Protein AF-I2CQJ2-F1 (afdb_monomer_lite)

Structure (mmCIF, N/CA/C/O backbone):
data_AF-I2CQJ2-F1
#
_entry.id   AF-I2CQJ2-F1
#
loop_
_atom_site.group_PDB
_atom_site.id
_atom_site.type_symbol
_atom_site.label_atom_id
_atom_site.label_alt_id
_atom_site.label_comp_id
_atom_site.label_asym_id
_atom_site.label_entity_id
_atom_site.label_seq_id
_atom_site.pdbx_PDB_ins_code
_atom_site.Cartn_x
_atom_site.Cartn_y
_atom_site.Cartn_z
_atom_site.occupancy
_atom_site.B_iso_or_equiv
_atom_site.auth_seq_id
_atom_site.auth_comp_id
_atom_site.auth_asym_id
_atom_site.auth_atom_id
_atom_site.pdbx_PDB_model_num
ATOM 1 N N . VAL A 1 1 ? 11.037 0.161 0.667 1.00 94.69 1 VAL A N 1
ATOM 2 C CA . VAL A 1 1 ? 11.150 1.641 0.815 1.00 94.69 1 VAL A CA 1
ATOM 3 C C . VAL A 1 1 ? 9.781 2.277 0.627 1.00 94.69 1 VAL A C 1
ATOM 5 O O . VAL A 1 1 ? 8.938 1.631 0.022 1.00 94.69 1 VAL A O 1
ATOM 8 N N . ARG A 1 2 ? 9.556 3.506 1.107 1.00 94.94 2 ARG A N 1
ATOM 9 C CA . ARG A 1 2 ? 8.305 4.249 0.839 1.00 94.94 2 ARG A CA 1
ATOM 10 C C . ARG A 1 2 ? 8.404 5.195 -0.353 1.00 94.94 2 ARG A C 1
ATOM 12 O O . ARG A 1 2 ? 7.467 5.337 -1.122 1.00 94.94 2 ARG A O 1
ATOM 19 N N . SER A 1 3 ? 9.547 5.859 -0.493 1.00 95.75 3 SER A N 1
ATOM 20 C CA . SER A 1 3 ? 9.800 6.823 -1.557 1.00 95.75 3 SER A CA 1
ATOM 21 C C . SER A 1 3 ? 10.333 6.139 -2.811 1.00 95.75 3 SER A C 1
ATOM 23 O O . SER A 1 3 ? 11.051 5.143 -2.735 1.00 95.75 3 SER A O 1
ATOM 25 N N . GLY A 1 4 ? 10.021 6.711 -3.969 1.00 95.00 4 GLY A N 1
ATOM 26 C CA . GLY A 1 4 ? 10.500 6.226 -5.255 1.00 95.00 4 GLY A CA 1
ATOM 27 C C . GLY A 1 4 ? 10.331 7.271 -6.352 1.00 95.00 4 GLY A C 1
ATOM 28 O O . GLY A 1 4 ? 9.610 8.255 -6.187 1.00 95.00 4 GLY A O 1
ATOM 29 N N . TYR A 1 5 ? 11.022 7.055 -7.466 1.00 95.75 5 TYR A N 1
ATOM 30 C CA . TYR A 1 5 ? 10.910 7.841 -8.694 1.00 95.75 5 TYR A CA 1
ATOM 31 C C . TYR A 1 5 ? 11.162 6.930 -9.909 1.00 95.75 5 TYR A C 1
ATOM 33 O O . TYR A 1 5 ? 11.348 5.719 -9.769 1.00 95.75 5 TYR A O 1
ATOM 41 N N . THR A 1 6 ? 11.165 7.489 -11.119 1.00 96.88 6 THR A N 1
ATOM 42 C CA . THR A 1 6 ? 11.515 6.774 -12.351 1.00 96.88 6 THR A CA 1
ATOM 43 C C . THR A 1 6 ? 12.831 6.008 -12.192 1.00 96.88 6 THR A C 1
ATOM 45 O O . THR A 1 6 ? 13.865 6.597 -11.877 1.00 96.88 6 THR A O 1
ATOM 48 N N . GLY A 1 7 ? 12.793 4.694 -12.424 1.00 95.94 7 GLY A N 1
ATOM 49 C CA . GLY A 1 7 ? 13.943 3.797 -12.299 1.00 95.94 7 GLY A CA 1
ATOM 50 C C . GLY A 1 7 ? 14.012 3.040 -10.971 1.00 95.94 7 GLY A C 1
ATOM 51 O O . GLY A 1 7 ? 14.767 2.071 -10.878 1.00 95.94 7 GLY A O 1
ATOM 52 N N . SER A 1 8 ? 13.207 3.402 -9.962 1.00 96.06 8 SER A N 1
ATOM 53 C CA . SER A 1 8 ? 13.153 2.680 -8.680 1.00 96.06 8 SER A CA 1
ATOM 54 C C . SER A 1 8 ? 12.818 1.194 -8.841 1.00 96.06 8 SER A C 1
ATOM 56 O O . SER A 1 8 ? 13.283 0.393 -8.030 1.00 96.06 8 SER A O 1
ATOM 58 N N . GLN A 1 9 ? 12.093 0.818 -9.902 1.00 94.81 9 GLN A N 1
ATOM 59 C CA . GLN A 1 9 ? 11.730 -0.565 -10.235 1.00 94.81 9 GLN A CA 1
ATOM 60 C C . GLN A 1 9 ? 12.950 -1.495 -10.350 1.00 94.81 9 GLN A C 1
ATOM 62 O O . GLN A 1 9 ? 12.856 -2.669 -10.013 1.00 94.81 9 GLN A O 1
ATOM 67 N N . ALA A 1 10 ? 14.094 -0.981 -10.817 1.00 95.56 10 ALA A N 1
ATOM 68 C CA . ALA A 1 10 ? 15.296 -1.784 -11.058 1.00 95.56 10 ALA A CA 1
ATOM 69 C C . ALA A 1 10 ? 16.168 -1.986 -9.807 1.00 95.56 10 ALA A C 1
ATOM 71 O O . ALA A 1 10 ? 16.996 -2.892 -9.775 1.00 95.56 10 ALA A O 1
ATOM 72 N N . TRP A 1 11 ? 16.003 -1.136 -8.790 1.00 94.62 11 TRP A N 1
ATOM 73 C CA . TRP A 1 11 ? 16.919 -1.060 -7.643 1.00 94.62 11 TRP A CA 1
ATOM 74 C C . TRP A 1 11 ? 16.254 -1.367 -6.308 1.00 94.62 11 TRP A C 1
ATOM 76 O O . TRP A 1 11 ? 16.930 -1.659 -5.324 1.00 94.62 11 TRP A O 1
ATOM 86 N N . THR A 1 12 ? 14.929 -1.282 -6.257 1.00 93.75 12 THR A N 1
ATOM 87 C CA . THR A 1 12 ? 14.172 -1.475 -5.029 1.00 93.75 12 THR A CA 1
ATOM 88 C C . THR A 1 12 ? 13.476 -2.820 -5.054 1.00 93.75 12 THR A C 1
ATOM 90 O O . THR A 1 12 ? 12.617 -3.066 -5.893 1.00 93.75 12 THR A O 1
ATOM 93 N N . TRP A 1 13 ? 13.801 -3.658 -4.075 1.00 90.88 13 TRP A N 1
ATOM 94 C CA . TRP A 1 13 ? 13.222 -4.991 -3.943 1.00 90.88 13 TRP A CA 1
ATOM 95 C C . TRP A 1 13 ? 11.720 -4.974 -3.615 1.00 90.88 13 TRP A C 1
ATOM 97 O O . TRP A 1 13 ? 10.963 -5.732 -4.210 1.00 90.88 13 TRP A O 1
ATOM 107 N N . ALA A 1 14 ? 11.285 -4.100 -2.701 1.00 94.19 14 ALA A N 1
ATOM 108 C CA . ALA A 1 14 ? 9.891 -3.971 -2.292 1.00 94.19 14 ALA A CA 1
ATOM 109 C C . ALA A 1 14 ? 9.548 -2.538 -1.863 1.00 94.19 14 ALA A C 1
ATOM 111 O O . ALA A 1 14 ? 10.371 -1.822 -1.266 1.00 94.19 14 ALA A O 1
ATOM 112 N N . HIS A 1 15 ? 8.310 -2.133 -2.140 1.00 96.69 15 HIS A N 1
ATOM 113 C CA . HIS A 1 15 ? 7.748 -0.874 -1.662 1.00 96.69 15 HIS A CA 1
ATOM 114 C C . HIS A 1 15 ? 6.779 -1.099 -0.504 1.00 96.69 15 HIS A C 1
ATOM 116 O O . HIS A 1 15 ? 5.992 -2.037 -0.494 1.00 96.69 15 HIS A O 1
ATOM 122 N N . TRP A 1 16 ? 6.825 -0.209 0.472 1.00 95.12 16 TRP A N 1
ATOM 123 C CA . TRP A 1 16 ? 5.771 -0.078 1.463 1.00 95.12 16 TRP A CA 1
ATOM 124 C C . TRP A 1 16 ? 5.018 1.219 1.192 1.00 95.12 16 TRP A C 1
ATOM 126 O O . TRP A 1 16 ? 5.619 2.189 0.732 1.00 95.12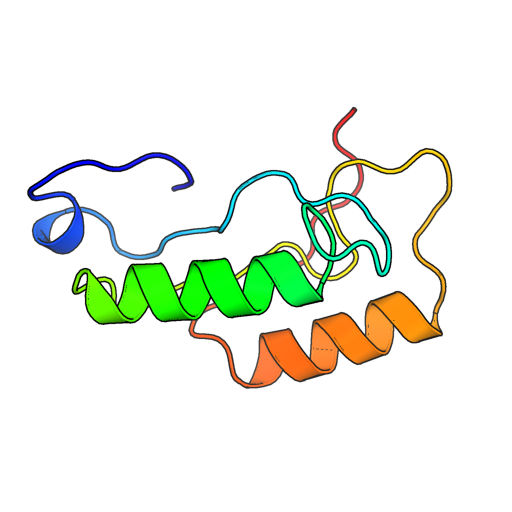 16 TRP A O 1
ATOM 136 N N . THR A 1 17 ? 3.709 1.222 1.408 1.00 95.12 17 THR A N 1
ATOM 137 C CA . THR A 1 17 ? 2.818 2.298 0.955 1.00 95.12 17 THR A CA 1
ATOM 138 C C . THR A 1 17 ? 2.915 3.603 1.751 1.00 95.12 17 THR A C 1
ATOM 140 O O . THR A 1 17 ? 2.271 4.579 1.376 1.00 95.12 17 THR A O 1
ATOM 143 N N . GLY A 1 18 ? 3.764 3.674 2.776 1.00 94.12 18 GLY A N 1
ATOM 144 C CA . GLY A 1 18 ? 3.910 4.860 3.618 1.00 94.12 18 GLY A CA 1
ATOM 145 C C . GLY A 1 18 ? 3.041 4.761 4.860 1.00 94.12 18 GLY A C 1
ATOM 146 O O . GLY A 1 18 ? 2.704 3.659 5.249 1.00 94.12 18 GLY A O 1
ATOM 147 N N . ASP A 1 19 ? 2.691 5.900 5.452 1.00 94.44 19 ASP A N 1
ATOM 148 C CA . ASP A 1 19 ? 2.149 6.014 6.811 1.00 94.44 19 ASP A CA 1
ATOM 149 C C . ASP A 1 19 ? 0.605 6.093 6.802 1.00 94.44 19 ASP A C 1
ATOM 151 O O . ASP A 1 19 ? 0.047 7.192 6.868 1.00 94.44 19 ASP A O 1
ATOM 155 N N . PRO A 1 20 ? -0.133 4.975 6.657 1.00 93.88 20 PRO A N 1
ATOM 156 C CA . PRO A 1 20 ? -1.583 5.010 6.663 1.00 93.88 20 PRO A CA 1
ATOM 157 C C . PRO A 1 20 ? -2.138 5.405 8.025 1.00 93.88 20 PRO A C 1
ATOM 159 O O . PRO A 1 20 ? -1.605 5.018 9.071 1.00 93.88 20 PRO A O 1
ATOM 162 N N . PHE A 1 21 ? -3.289 6.067 8.000 1.00 93.88 21 PHE A N 1
ATOM 163 C CA . PHE A 1 21 ? -4.107 6.215 9.192 1.00 93.88 21 PHE A CA 1
ATOM 164 C C . PHE A 1 21 ? -4.730 4.864 9.566 1.00 93.88 21 PHE A C 1
ATOM 166 O O . PHE A 1 21 ? -5.218 4.132 8.698 1.00 93.88 21 PHE A O 1
ATOM 173 N N . SER A 1 22 ? -4.736 4.525 10.854 1.00 93.25 22 SER A N 1
ATOM 174 C CA . SER A 1 22 ? -5.435 3.342 11.361 1.00 93.25 22 SER A CA 1
ATOM 175 C C . SER A 1 22 ? -6.942 3.578 11.359 1.00 93.25 22 SER A C 1
ATOM 177 O O . SER A 1 22 ? -7.561 3.964 12.350 1.00 93.25 22 SER A O 1
ATOM 179 N N . GLY A 1 23 ? -7.551 3.370 10.200 1.00 93.56 23 GLY A N 1
ATOM 180 C CA . GLY A 1 23 ? -8.980 3.541 10.053 1.00 93.56 23 GLY A CA 1
ATOM 181 C C . GLY A 1 23 ? -9.506 3.107 8.699 1.00 93.56 23 GLY A C 1
ATOM 182 O O . GLY A 1 23 ? -8.812 2.531 7.855 1.00 93.56 23 GLY A O 1
ATOM 183 N N . TRP A 1 24 ? -10.780 3.419 8.514 1.00 94.94 24 TRP A N 1
ATOM 184 C CA . TRP A 1 24 ? -11.561 3.096 7.322 1.00 94.94 24 TRP A CA 1
ATOM 185 C C . TRP A 1 24 ? -11.646 4.248 6.324 1.00 94.94 24 TRP A C 1
ATOM 187 O O . TRP A 1 24 ? -12.325 4.123 5.311 1.00 94.94 24 TRP A O 1
ATOM 197 N N . ASP A 1 25 ? -10.974 5.357 6.624 1.00 91.75 25 ASP A N 1
ATOM 198 C CA . ASP A 1 25 ? -10.935 6.539 5.777 1.00 91.75 25 ASP A CA 1
ATOM 199 C C . ASP A 1 25 ? -10.435 6.203 4.360 1.00 91.75 25 ASP A C 1
ATOM 201 O O . ASP A 1 25 ? -9.507 5.408 4.172 1.00 91.75 25 ASP A O 1
ATOM 205 N N . GLU A 1 26 ? -11.065 6.795 3.347 1.00 93.31 26 GLU A N 1
ATOM 206 C CA . GLU A 1 26 ? -10.777 6.475 1.947 1.00 93.31 26 GLU A CA 1
ATOM 207 C C . GLU A 1 26 ? -9.494 7.126 1.423 1.00 93.31 26 GLU A C 1
ATOM 209 O O . GLU A 1 26 ? -8.936 6.644 0.424 1.00 93.31 26 GLU A O 1
ATOM 214 N N . ASP A 1 27 ? -9.032 8.192 2.076 1.00 93.75 27 ASP A N 1
ATOM 215 C CA . ASP A 1 27 ? -7.879 8.982 1.651 1.00 93.75 27 ASP A CA 1
ATOM 216 C C . ASP A 1 27 ? -6.573 8.435 2.230 1.00 93.75 27 ASP A C 1
ATOM 218 O O . ASP A 1 27 ? -5.540 8.453 1.557 1.00 93.75 27 ASP A O 1
ATOM 222 N N . SER A 1 28 ? -6.619 7.889 3.448 1.00 93.25 28 SER A N 1
ATOM 223 C CA . SER A 1 28 ? -5.423 7.456 4.185 1.00 93.25 28 SER A CA 1
ATOM 224 C C . SER A 1 28 ? 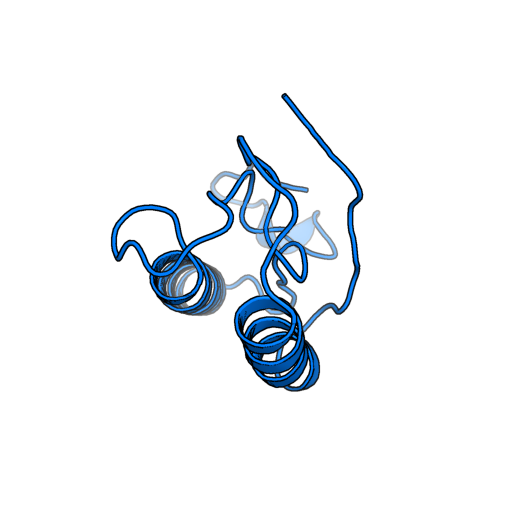-5.511 6.069 4.832 1.00 93.25 28 SER A C 1
ATOM 226 O O . SER A 1 28 ? -4.474 5.500 5.180 1.00 93.25 28 SER A O 1
ATOM 228 N N . GLY A 1 29 ? -6.708 5.491 4.960 1.00 95.12 29 GLY A N 1
ATOM 229 C CA . GLY A 1 29 ? -6.941 4.207 5.624 1.00 95.12 29 GLY A CA 1
ATOM 230 C C . GLY A 1 29 ? -6.705 2.979 4.741 1.00 95.12 29 GLY A C 1
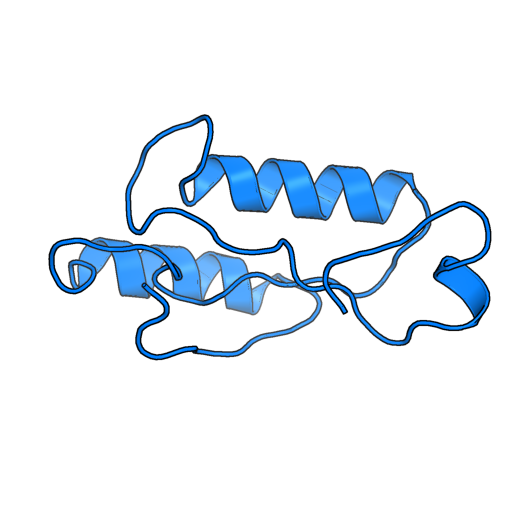ATOM 231 O O . GLY A 1 29 ? -6.014 3.026 3.716 1.00 95.12 29 GLY A O 1
ATOM 232 N N . LEU A 1 30 ? -7.311 1.849 5.123 1.00 96.38 30 LEU A N 1
ATOM 233 C CA . LEU A 1 30 ? -7.139 0.555 4.443 1.00 96.38 30 LEU A CA 1
ATOM 234 C C . LEU A 1 30 ? -7.437 0.621 2.932 1.00 96.38 30 LEU A C 1
ATOM 236 O O . LEU A 1 30 ? -6.686 0.077 2.118 1.00 96.38 30 LEU A O 1
ATOM 240 N N . ALA A 1 31 ? -8.515 1.305 2.539 1.00 97.19 31 ALA A N 1
ATOM 241 C CA . ALA A 1 31 ? -8.906 1.424 1.134 1.00 97.19 31 ALA A CA 1
ATOM 242 C C . ALA A 1 31 ? -7.866 2.201 0.307 1.00 97.19 31 ALA A C 1
ATOM 244 O O . ALA A 1 31 ? -7.565 1.828 -0.833 1.00 97.19 31 ALA A O 1
ATOM 245 N N . ALA A 1 32 ? -7.267 3.243 0.890 1.00 97.44 32 ALA A N 1
ATOM 246 C CA . ALA A 1 32 ? -6.180 3.988 0.265 1.00 97.44 32 ALA A CA 1
ATOM 247 C C . ALA A 1 32 ? -4.959 3.097 0.004 1.00 97.44 32 ALA A C 1
ATOM 249 O O . ALA A 1 32 ? -4.347 3.190 -1.060 1.00 97.44 32 ALA A O 1
ATOM 250 N N . GLN A 1 33 ? -4.662 2.159 0.908 1.00 96.75 33 GLN A N 1
ATOM 251 C CA . GLN A 1 33 ? -3.520 1.258 0.751 1.00 96.75 33 GLN A CA 1
ATOM 252 C C . GLN A 1 33 ? -3.701 0.263 -0.393 1.00 96.75 33 GLN A C 1
ATOM 254 O O . GLN A 1 33 ? -2.747 -0.018 -1.118 1.00 96.75 33 GLN A O 1
ATOM 259 N N . VAL A 1 34 ? -4.922 -0.228 -0.618 1.00 96.94 34 VAL A N 1
ATOM 260 C CA . VAL A 1 34 ? -5.222 -1.068 -1.789 1.00 96.94 34 VAL A CA 1
ATOM 261 C C . VAL A 1 34 ? -5.016 -0.272 -3.082 1.00 96.94 3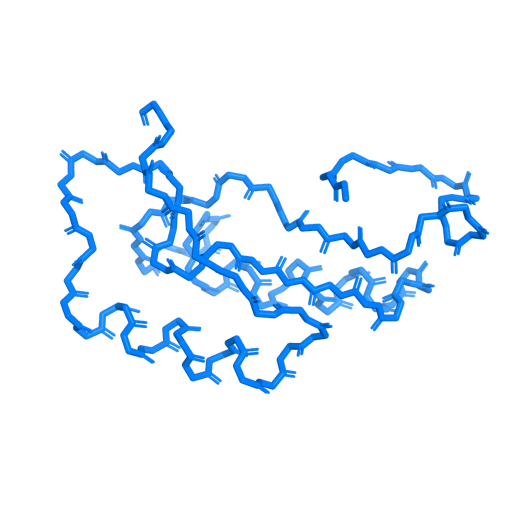4 VAL A C 1
ATOM 263 O O . VAL A 1 34 ? -4.332 -0.743 -3.993 1.00 96.94 34 VAL A O 1
ATOM 266 N N . LYS A 1 35 ? -5.528 0.967 -3.149 1.00 97.56 35 LYS A N 1
ATOM 267 C CA . LYS A 1 35 ? -5.317 1.868 -4.300 1.00 97.56 35 LYS A CA 1
ATOM 268 C C . LYS A 1 35 ? -3.825 2.148 -4.542 1.00 97.56 35 LYS A C 1
ATOM 270 O O . LYS A 1 35 ? -3.373 2.124 -5.691 1.00 97.56 35 LYS A O 1
ATOM 275 N N . ALA A 1 36 ? -3.051 2.371 -3.479 1.00 97.00 36 ALA A N 1
ATOM 276 C CA . ALA A 1 36 ? -1.614 2.626 -3.561 1.00 97.00 36 ALA A CA 1
ATOM 277 C C . ALA A 1 36 ? -0.848 1.418 -4.123 1.00 97.00 36 ALA A C 1
ATOM 279 O O . ALA A 1 36 ? -0.047 1.578 -5.044 1.00 97.00 36 ALA A O 1
ATOM 280 N N . GLN A 1 37 ? -1.141 0.203 -3.647 1.00 97.00 37 GLN A N 1
ATOM 281 C CA . GLN A 1 37 ? -0.504 -1.023 -4.145 1.00 97.00 37 GLN A CA 1
ATOM 282 C C . GLN A 1 37 ? -0.826 -1.293 -5.623 1.00 97.00 37 GLN A C 1
ATOM 284 O O . GLN A 1 37 ? 0.073 -1.621 -6.396 1.00 97.00 37 GLN A O 1
ATOM 289 N N . LEU A 1 38 ? -2.076 -1.088 -6.055 1.00 97.19 38 LEU A N 1
ATOM 290 C CA . LEU A 1 38 ? -2.449 -1.223 -7.470 1.00 97.19 38 LEU A CA 1
ATOM 291 C C . LEU A 1 38 ? -1.707 -0.211 -8.355 1.00 97.19 38 LEU A C 1
ATOM 293 O O . LEU A 1 38 ? -1.202 -0.566 -9.420 1.00 97.19 38 LEU A O 1
ATOM 297 N N . THR A 1 39 ? -1.593 1.038 -7.900 1.00 97.31 39 THR A N 1
ATOM 298 C CA . THR A 1 39 ? -0.875 2.098 -8.626 1.00 97.31 39 THR A CA 1
ATOM 299 C C . THR A 1 39 ? 0.626 1.802 -8.729 1.00 97.31 39 THR A C 1
ATOM 301 O O . THR A 1 39 ? 1.225 2.011 -9.788 1.00 97.31 39 THR A O 1
ATOM 304 N N . LEU A 1 40 ? 1.235 1.256 -7.669 1.00 96.88 40 LEU A N 1
ATOM 305 C CA . LEU A 1 40 ? 2.618 0.767 -7.689 1.00 96.88 40 LEU A CA 1
ATOM 306 C C . LEU A 1 40 ? 2.794 -0.375 -8.703 1.00 96.88 40 LEU A C 1
ATOM 308 O O . LEU A 1 40 ? 3.719 -0.323 -9.517 1.00 96.88 40 LEU A O 1
ATOM 312 N N . GLY A 1 41 ? 1.873 -1.342 -8.725 1.00 95.81 41 GLY A N 1
ATOM 313 C CA . GLY A 1 41 ? 1.856 -2.430 -9.708 1.00 95.81 41 GLY A CA 1
ATOM 314 C C . GLY A 1 41 ? 1.786 -1.930 -11.154 1.00 95.81 41 GLY A C 1
ATOM 315 O O . GLY A 1 41 ? 2.600 -2.330 -11.987 1.00 95.81 41 GLY A O 1
ATOM 316 N N . LEU A 1 42 ? 0.885 -0.983 -11.444 1.00 97.31 42 LEU A N 1
ATOM 317 C CA . LEU A 1 42 ? 0.787 -0.327 -12.759 1.00 97.31 42 LEU A CA 1
ATOM 318 C C . LEU A 1 42 ? 2.057 0.452 -13.133 1.00 97.31 42 LEU A C 1
ATOM 320 O O . LEU A 1 42 ? 2.369 0.600 -14.312 1.00 97.31 42 LEU A O 1
ATOM 324 N N . SER A 1 43 ? 2.811 0.910 -12.134 1.00 96.38 43 SER A N 1
ATOM 325 C CA . SER A 1 43 ? 4.091 1.607 -12.303 1.00 96.38 43 SER A CA 1
ATOM 326 C C . SER A 1 43 ? 5.293 0.654 -12.396 1.00 96.38 43 SER A C 1
ATOM 328 O O . SER A 1 43 ? 6.439 1.106 -12.386 1.00 96.38 43 SER A O 1
ATOM 330 N N . GLY A 1 44 ? 5.062 -0.660 -12.485 1.00 96.00 44 GLY A N 1
ATOM 331 C CA . GLY A 1 44 ? 6.109 -1.670 -12.648 1.00 96.00 44 GLY A CA 1
ATOM 332 C C . GLY A 1 44 ? 6.806 -2.083 -11.351 1.00 96.00 44 GLY A C 1
ATOM 333 O O . GLY A 1 44 ? 7.904 -2.631 -11.413 1.00 96.00 44 GLY A O 1
ATOM 334 N N . ILE A 1 45 ? 6.204 -1.824 -10.186 1.00 96.75 45 ILE A N 1
ATOM 335 C CA . ILE A 1 45 ? 6.677 -2.330 -8.892 1.00 96.75 45 ILE A CA 1
ATOM 336 C C . ILE A 1 45 ? 5.937 -3.635 -8.564 1.00 96.75 45 ILE A C 1
ATOM 338 O O . ILE A 1 45 ? 4.756 -3.585 -8.227 1.00 96.75 45 ILE A O 1
ATOM 342 N N . PRO A 1 46 ? 6.598 -4.806 -8.640 1.00 93.56 46 PRO A N 1
ATOM 343 C CA . PRO A 1 46 ? 5.923 -6.094 -8.475 1.00 93.56 46 PRO A CA 1
ATOM 344 C C . PRO A 1 46 ? 5.657 -6.465 -7.012 1.00 93.56 46 PRO A C 1
ATOM 346 O O . PRO A 1 46 ? 4.724 -7.212 -6.730 1.00 93.56 46 PRO A O 1
ATOM 349 N N . PHE A 1 47 ? 6.469 -5.961 -6.079 1.00 96.19 47 PHE A N 1
ATOM 350 C CA . PHE A 1 47 ? 6.356 -6.279 -4.658 1.00 96.19 47 PHE A CA 1
ATOM 351 C C . PHE A 1 47 ? 6.035 -5.024 -3.859 1.00 96.19 47 PHE A C 1
ATOM 353 O O . PHE A 1 47 ? 6.851 -4.100 -3.756 1.00 96.19 47 PHE A O 1
ATOM 360 N N . SER A 1 48 ? 4.844 -5.013 -3.267 1.00 97.25 48 SER A N 1
ATOM 361 C CA . SER A 1 48 ? 4.427 -3.975 -2.336 1.00 97.25 48 SER A CA 1
ATOM 362 C C . SER A 1 48 ? 3.583 -4.516 -1.187 1.00 97.25 48 SER A C 1
ATOM 364 O O . SER A 1 48 ? 2.948 -5.561 -1.321 1.00 97.25 48 SER A O 1
ATOM 366 N N . GLY A 1 49 ? 3.550 -3.777 -0.081 1.00 97.00 49 GLY A N 1
ATOM 367 C CA . GLY A 1 49 ? 2.676 -4.030 1.063 1.00 97.00 49 GLY A CA 1
ATOM 368 C C . GLY A 1 49 ? 2.430 -2.762 1.880 1.00 97.00 49 GLY A C 1
ATOM 369 O O . GLY A 1 49 ? 3.017 -1.720 1.610 1.00 97.00 49 GLY A O 1
ATOM 370 N N . SER A 1 50 ? 1.574 -2.848 2.887 1.00 96.12 50 SER A N 1
ATOM 371 C CA . SER A 1 50 ? 1.264 -1.758 3.825 1.00 96.12 50 SER A CA 1
ATOM 372 C C . SER A 1 50 ? 1.428 -2.250 5.260 1.00 96.12 50 SER A C 1
ATOM 374 O O . SER A 1 50 ? 1.381 -3.463 5.475 1.00 96.12 50 SER A O 1
ATOM 376 N N . ASP A 1 51 ? 1.533 -1.343 6.228 1.00 95.56 51 ASP A N 1
ATOM 377 C CA . ASP A 1 51 ? 1.505 -1.729 7.643 1.00 95.56 51 ASP A CA 1
ATOM 378 C C . ASP A 1 51 ? 0.155 -2.346 7.996 1.00 95.56 51 ASP A C 1
ATOM 380 O O . ASP A 1 51 ? -0.891 -1.706 7.864 1.00 95.56 51 ASP A O 1
ATOM 384 N N . ILE A 1 52 ? 0.170 -3.603 8.437 1.00 95.88 52 ILE A N 1
ATOM 385 C CA . ILE A 1 52 ? -1.035 -4.256 8.948 1.00 95.88 52 ILE A CA 1
ATOM 386 C C . ILE A 1 52 ? -1.495 -3.504 10.200 1.00 95.88 52 ILE A C 1
ATOM 388 O O . ILE A 1 52 ? -0.752 -3.413 11.173 1.00 95.88 52 ILE A O 1
ATOM 392 N N . GLY A 1 53 ? -2.729 -2.996 10.164 1.00 93.69 53 GLY A N 1
ATOM 393 C CA . GLY A 1 53 ? -3.316 -2.223 11.261 1.00 93.69 53 GLY A CA 1
ATOM 394 C C . GLY A 1 53 ? -3.011 -0.724 11.220 1.00 93.69 53 GLY A C 1
ATOM 395 O O . GLY A 1 53 ? -3.475 -0.005 12.096 1.00 93.69 53 GLY A O 1
ATOM 396 N N . GLY A 1 54 ? -2.293 -0.243 10.207 1.00 93.25 54 GLY A N 1
ATOM 397 C CA . GLY A 1 54 ? -1.979 1.172 10.049 1.00 93.25 54 GLY A CA 1
ATOM 398 C C . GLY A 1 54 ? -0.706 1.621 10.778 1.00 93.25 54 GLY A C 1
ATOM 399 O O . GLY A 1 54 ? -0.070 0.838 11.481 1.00 93.25 54 GLY A O 1
ATOM 400 N N . PHE A 1 55 ? -0.335 2.893 10.607 1.00 92.75 55 PHE A N 1
ATOM 401 C CA . PHE A 1 55 ? 0.869 3.491 11.201 1.00 92.75 55 PHE A CA 1
ATOM 402 C C . PHE A 1 55 ? 0.529 4.647 12.141 1.00 92.75 55 PHE A C 1
ATOM 404 O O . PHE A 1 55 ? 0.907 4.606 13.311 1.00 92.75 55 PHE A O 1
ATOM 411 N N . VAL A 1 56 ? -0.219 5.630 11.624 1.00 91.31 56 VAL A N 1
ATOM 412 C CA . VAL A 1 56 ? -0.669 6.818 12.361 1.00 91.31 56 VAL A CA 1
ATOM 413 C C . VAL A 1 56 ? -1.971 6.479 13.064 1.00 91.31 56 VAL A C 1
ATOM 415 O O . VAL A 1 56 ? -2.956 6.142 12.398 1.00 91.31 56 VAL A O 1
ATOM 418 N N . TRP A 1 57 ? -2.003 6.558 14.392 1.00 83.56 57 TRP A N 1
ATOM 419 C CA . TRP A 1 57 ? -3.226 6.282 15.139 1.00 83.56 57 TRP A CA 1
ATOM 420 C C . TRP A 1 57 ? -3.275 6.946 16.509 1.00 83.56 57 TRP A C 1
ATOM 422 O O . TRP A 1 57 ? -2.321 6.882 17.274 1.00 83.56 57 TRP A O 1
ATOM 432 N N . GLU A 1 58 ? -4.424 7.556 16.819 1.00 79.38 58 GLU A N 1
ATOM 433 C CA . GLU A 1 58 ? -4.714 8.116 18.147 1.00 79.38 58 GLU A CA 1
ATOM 434 C C . GLU A 1 58 ? -4.970 7.005 19.178 1.00 79.38 58 GLU A C 1
ATOM 436 O O . GLU A 1 58 ? -4.569 7.117 20.331 1.00 79.38 58 GLU A O 1
ATOM 441 N N . GLU A 1 59 ? -5.598 5.911 18.738 1.00 83.38 59 GLU A N 1
ATOM 442 C CA . GLU A 1 59 ? -5.930 4.728 19.536 1.00 83.38 59 GLU A CA 1
ATOM 443 C C . GLU A 1 59 ? -5.577 3.450 18.761 1.00 83.38 59 GLU A C 1
ATOM 445 O O . GLU A 1 59 ? -5.597 3.467 17.524 1.00 83.38 59 GLU A O 1
ATOM 450 N N . PRO A 1 60 ? -5.257 2.332 19.441 1.00 84.50 60 PRO A N 1
ATOM 451 C CA . PRO A 1 60 ? -4.885 1.097 18.761 1.00 84.50 60 PRO A CA 1
ATOM 452 C C . PRO A 1 60 ? -5.952 0.650 17.744 1.00 84.50 60 PRO A C 1
ATOM 454 O O . PRO A 1 60 ? -7.149 0.798 18.015 1.00 84.50 60 PRO A O 1
ATOM 457 N N . PRO A 1 61 ? -5.555 0.057 16.598 1.00 90.00 61 PRO A N 1
ATOM 458 C CA . PRO A 1 61 ? -6.504 -0.488 15.630 1.00 90.00 61 PRO A CA 1
ATOM 459 C C . PRO A 1 61 ? -7.485 -1.444 16.306 1.00 90.00 61 PRO A C 1
ATOM 461 O O . PRO A 1 61 ? -7.090 -2.301 17.102 1.00 90.00 61 PRO A O 1
ATOM 464 N N . SER A 1 62 ? -8.764 -1.345 15.940 1.00 94.12 62 SER A N 1
ATOM 465 C CA . SER A 1 62 ? -9.745 -2.340 16.364 1.00 94.12 62 SER A CA 1
ATOM 466 C C . SER A 1 62 ? -9.355 -3.728 15.847 1.00 94.12 62 SER A C 1
ATOM 468 O O . SER A 1 62 ? -8.735 -3.865 14.788 1.00 94.12 62 SER A O 1
ATOM 470 N N 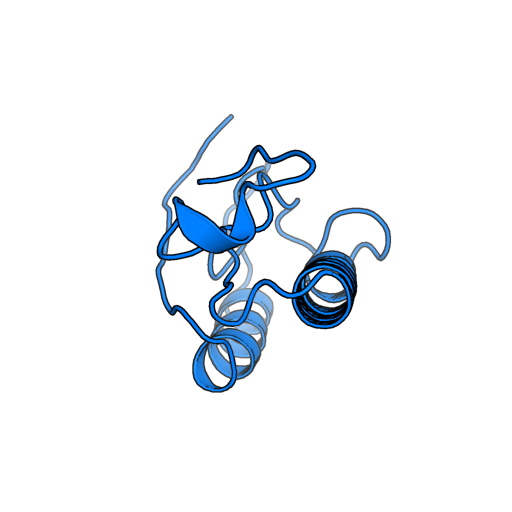. GLU A 1 63 ? -9.752 -4.777 16.569 1.00 96.00 63 GLU A N 1
ATOM 471 C CA . GLU A 1 63 ? -9.500 -6.163 16.153 1.00 96.00 63 GLU A CA 1
ATOM 472 C C . GLU A 1 63 ? -10.030 -6.433 14.735 1.00 96.00 63 GLU A C 1
ATOM 474 O O . GLU A 1 63 ? -9.356 -7.062 13.920 1.00 96.00 63 GLU A O 1
ATOM 479 N N . GLU A 1 64 ? -11.208 -5.892 14.403 1.00 97.62 64 GLU A N 1
ATOM 480 C CA . GLU A 1 64 ? -11.770 -6.010 13.059 1.00 97.62 64 GLU A CA 1
ATOM 481 C C . GLU A 1 64 ? -10.864 -5.367 12.006 1.00 97.62 64 GLU A C 1
ATOM 483 O O . GLU A 1 64 ? -10.560 -6.003 10.994 1.00 97.62 64 GLU A O 1
ATOM 488 N N . LEU A 1 65 ? -10.418 -4.128 12.234 1.00 95.44 65 LEU A N 1
ATOM 489 C CA . LEU A 1 65 ? -9.542 -3.431 11.298 1.00 95.44 65 LEU A CA 1
ATOM 490 C C . LEU A 1 65 ? -8.240 -4.214 11.103 1.00 95.44 65 LEU A C 1
ATOM 492 O O . LEU A 1 65 ? -7.825 -4.430 9.965 1.00 95.44 65 LEU A O 1
ATOM 496 N N . TRP A 1 66 ? -7.647 -4.715 12.188 1.00 95.62 66 TRP A N 1
ATOM 497 C CA . TRP A 1 66 ? -6.434 -5.530 12.142 1.00 95.62 66 TRP A CA 1
ATOM 498 C C . TRP A 1 66 ? -6.609 -6.794 11.293 1.00 95.62 66 TRP A C 1
ATOM 500 O O . TRP A 1 66 ? -5.801 -7.072 10.402 1.00 95.62 66 TRP A O 1
ATOM 510 N N . LEU A 1 67 ? -7.681 -7.558 11.523 1.00 97.75 67 LEU A N 1
ATOM 511 C CA . LEU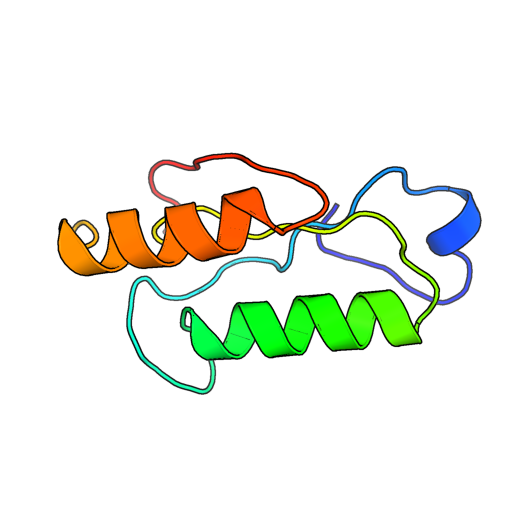 A 1 67 ? -7.968 -8.788 10.778 1.00 97.75 67 LEU A CA 1
ATOM 512 C C . LEU A 1 67 ? -8.242 -8.510 9.297 1.00 97.75 67 LEU A C 1
ATOM 514 O O . LEU A 1 67 ? -7.782 -9.249 8.424 1.00 97.75 67 LEU A O 1
ATOM 518 N N . ARG A 1 68 ? -8.957 -7.425 8.995 1.00 97.88 68 ARG A N 1
ATOM 519 C CA . ARG A 1 68 ? -9.279 -7.017 7.621 1.00 97.88 68 ARG A CA 1
ATOM 520 C C . ARG A 1 68 ? -8.036 -6.563 6.868 1.00 97.88 68 ARG A C 1
ATOM 522 O O . ARG A 1 68 ? -7.837 -6.966 5.723 1.00 97.88 68 ARG A O 1
ATOM 529 N N . TRP A 1 69 ? -7.160 -5.815 7.528 1.00 97.31 69 TRP A N 1
ATOM 530 C CA . TRP A 1 69 ? -5.869 -5.432 6.967 1.00 97.31 69 TRP A CA 1
ATOM 531 C C . TRP A 1 69 ? -4.947 -6.632 6.774 1.00 97.31 69 TRP A C 1
ATOM 533 O O . TRP A 1 69 ? -4.280 -6.738 5.749 1.00 97.31 69 TRP A O 1
ATOM 543 N N . THR A 1 70 ? -4.954 -7.573 7.721 1.00 97.88 70 THR A N 1
ATOM 544 C CA . THR A 1 70 ? -4.207 -8.832 7.607 1.00 97.88 70 THR A CA 1
ATOM 545 C C . THR A 1 70 ? -4.671 -9.624 6.387 1.00 97.88 70 THR A C 1
ATOM 547 O O . THR A 1 70 ? -3.835 -10.102 5.624 1.00 97.88 70 THR A O 1
ATOM 550 N N . ALA A 1 71 ? -5.985 -9.719 6.150 1.00 97.88 71 ALA A N 1
ATOM 551 C CA . ALA A 1 71 ? -6.535 -10.399 4.978 1.00 97.88 71 ALA A CA 1
ATOM 552 C C . ALA A 1 71 ? -6.068 -9.764 3.656 1.00 97.88 71 ALA A C 1
ATOM 554 O O . ALA A 1 71 ? -5.741 -10.489 2.718 1.00 97.88 71 ALA A O 1
ATOM 555 N N . VAL A 1 72 ? -5.977 -8.430 3.594 1.00 97.38 72 VAL A N 1
ATOM 556 C CA . VAL A 1 72 ? -5.365 -7.729 2.451 1.00 97.38 72 VAL A CA 1
ATOM 557 C C . VAL A 1 72 ? -3.872 -8.048 2.358 1.00 97.38 72 VAL A C 1
ATOM 559 O O . VAL A 1 72 ? -3.393 -8.390 1.283 1.00 97.38 72 VAL A O 1
ATOM 562 N N . GLY A 1 73 ? -3.151 -8.022 3.481 1.00 97.00 73 GLY A N 1
ATOM 563 C CA . GLY A 1 73 ? -1.727 -8.352 3.537 1.00 97.00 73 GLY A CA 1
ATOM 564 C C . GLY A 1 73 ? -1.402 -9.743 2.983 1.00 97.00 73 GLY A C 1
ATOM 565 O O . GLY A 1 73 ? -0.421 -9.883 2.260 1.00 97.00 73 GLY A O 1
ATOM 566 N N . VAL A 1 74 ? -2.239 -10.754 3.251 1.00 97.38 74 VAL A N 1
ATOM 567 C CA . VAL A 1 74 ? -2.054 -12.135 2.750 1.00 97.38 74 VAL A CA 1
ATOM 568 C C . VAL A 1 74 ? -1.997 -12.207 1.223 1.00 97.38 74 VAL A C 1
ATOM 570 O O . VAL A 1 74 ? -1.312 -13.071 0.678 1.00 97.38 74 VAL A O 1
ATOM 573 N N . VAL A 1 75 ? -2.701 -11.311 0.531 1.00 95.69 75 VAL A N 1
ATOM 574 C CA . VAL A 1 75 ? -2.722 -11.249 -0.939 1.00 95.69 75 VAL A CA 1
ATOM 575 C C . VAL A 1 75 ? -1.827 -10.140 -1.507 1.00 95.69 75 VAL A C 1
ATOM 577 O O . VAL A 1 75 ? -1.794 -9.940 -2.721 1.00 95.69 75 VAL A O 1
ATOM 580 N N . SER A 1 76 ? -1.084 -9.437 -0.651 1.00 95.50 76 SER A N 1
ATOM 581 C CA . SER A 1 76 ? -0.072 -8.448 -1.031 1.00 95.50 76 SER A CA 1
ATOM 582 C C . SER A 1 76 ? 1.296 -9.100 -1.273 1.00 95.50 76 SER A C 1
ATOM 584 O O . SER A 1 76 ? 1.569 -10.219 -0.847 1.00 95.50 76 SER A O 1
ATOM 586 N N . GLY A 1 77 ? 2.206 -8.374 -1.930 1.00 93.56 77 GLY A N 1
ATOM 587 C CA . GLY A 1 77 ? 3.571 -8.847 -2.200 1.00 93.56 77 GLY A CA 1
ATOM 588 C C . GLY A 1 77 ? 4.504 -8.834 -0.981 1.00 93.56 77 GLY A C 1
ATOM 589 O O . GLY A 1 77 ? 5.635 -9.305 -1.083 1.00 93.56 77 GLY A O 1
ATOM 590 N N . MET A 1 78 ? 4.064 -8.278 0.153 1.00 93.00 78 MET A N 1
ATOM 591 C CA . MET A 1 78 ? 4.822 -8.207 1.403 1.00 93.00 78 MET A CA 1
ATOM 592 C C . MET A 1 78 ? 3.876 -8.089 2.608 1.00 93.00 78 MET A C 1
ATOM 594 O O . MET A 1 78 ? 3.087 -7.148 2.684 1.00 93.00 78 MET A O 1
ATOM 598 N N . MET A 1 79 ? 4.007 -9.001 3.578 1.00 96.19 79 MET A N 1
ATOM 599 C CA . MET A 1 79 ? 3.308 -8.944 4.867 1.00 96.19 79 MET A CA 1
ATOM 600 C C . MET A 1 79 ? 4.256 -8.482 5.969 1.00 96.19 79 MET A C 1
ATOM 602 O O . MET A 1 79 ? 5.285 -9.112 6.201 1.00 96.19 79 MET A O 1
ATOM 606 N N . HIS A 1 80 ? 3.893 -7.413 6.671 1.00 94.12 80 HIS A N 1
ATOM 607 C CA . HIS A 1 80 ? 4.569 -7.000 7.897 1.00 94.12 80 HIS A CA 1
ATOM 608 C C . HIS A 1 80 ? 3.623 -6.192 8.783 1.00 94.12 80 HIS A C 1
ATOM 610 O O . HIS A 1 80 ? 2.642 -5.611 8.319 1.00 94.12 80 HIS A O 1
ATOM 616 N N . THR A 1 81 ? 3.932 -6.194 10.071 1.00 93.75 81 THR A N 1
ATOM 617 C CA . THR A 1 81 ? 3.268 -5.390 11.095 1.00 93.75 81 THR A CA 1
ATOM 618 C C . THR A 1 81 ? 4.223 -4.299 11.551 1.00 93.75 81 THR A C 1
ATOM 620 O O . THR A 1 81 ? 5.429 -4.542 11.623 1.00 93.75 81 THR A O 1
ATOM 623 N N . GLN A 1 82 ? 3.686 -3.155 11.953 1.00 88.31 82 GLN A N 1
ATOM 624 C CA . GLN A 1 82 ? 4.444 -2.062 12.548 1.00 88.31 82 GLN A CA 1
ATOM 625 C C . GLN A 1 82 ? 3.679 -1.562 13.774 1.00 88.31 82 GLN A C 1
ATOM 627 O O . GLN A 1 82 ? 2.460 -1.410 13.730 1.00 88.31 82 GLN A O 1
ATOM 632 N N . THR A 1 83 ? 4.385 -1.317 14.877 1.00 73.88 83 THR A N 1
ATOM 633 C CA . THR A 1 83 ? 3.768 -0.811 16.108 1.00 73.88 83 THR A CA 1
ATOM 634 C C . THR A 1 83 ? 4.137 0.655 16.293 1.00 73.88 83 THR A C 1
ATOM 636 O O . THR A 1 83 ? 5.269 0.941 16.668 1.00 73.88 83 THR A O 1
ATOM 639 N N . GLY A 1 84 ? 3.174 1.549 16.046 1.00 60.81 84 GLY A N 1
ATOM 640 C CA . GLY A 1 84 ? 3.167 2.953 16.471 1.00 60.81 84 GLY A CA 1
ATOM 641 C C . GLY A 1 84 ? 4.249 3.841 15.853 1.00 60.81 84 GLY A C 1
ATOM 642 O O . GLY A 1 84 ? 5.414 3.800 16.251 1.00 60.81 84 GLY A O 1
ATOM 643 N N . GLY A 1 85 ? 3.841 4.720 14.942 1.00 60.59 85 GLY A N 1
ATOM 644 C CA . GLY A 1 85 ? 4.663 5.839 14.518 1.00 60.59 85 GLY A CA 1
ATOM 645 C C . GLY A 1 85 ? 3.832 7.108 14.436 1.00 60.59 85 GLY A C 1
ATOM 646 O O . GLY A 1 85 ? 3.037 7.273 13.521 1.00 60.59 85 GLY A O 1
ATOM 647 N N . THR A 1 86 ? 4.075 7.987 15.412 1.00 52.81 86 THR A N 1
ATOM 648 C CA . THR A 1 86 ? 3.450 9.306 15.634 1.00 52.81 86 THR A CA 1
ATOM 649 C C . THR A 1 86 ? 1.948 9.333 15.876 1.00 52.81 86 THR A C 1
ATOM 651 O O . THR A 1 86 ? 1.175 8.849 15.026 1.00 52.81 86 THR A O 1
#

Organism: Nannochloropsis gaditana (strain CCMP526) (NCBI:txid1093141)

InterPro domains:
  IPR000322 Glycoside hydrolase family 31, TIM barrel domain [PF01055] (2-81)
  IPR017853 Glycoside hydrolase superfamily [SSF51445] (2-81)
  IPR052990 Sulfoquinovosidase Glycosyl Hydrolase [PTHR46959] (1-84)

pLDDT: mean 93.16, std 7.78, range [52.81, 97.88]

Foldseek 3Di:
DCDDDPPCLVVPLEHEPPFAEQDDDCCGYLVVRVVSQVVCVVVNNQAYAYAQRGADYPDGRDPVSNVVNVVVQVVGNHDDHDDYDD

Radius of gyration: 12.47 Å; chains: 1; bounding box: 29×21×32 Å

Secondary structure (DSSP, 8-state):
-----TTHHHH-S-EE----BSS--TTTSHHHHHHHHHHHHHTT---EE-EET-SB-SSPPPHHHHHHHHHHHHTSS--EE-----

Sequence (86 aa):
VRSGYTGSQAWTWAHWTGDPFSGWDEDSGLAAQVKAQLTLGLSGIPFSGSDIGGFVWEEPPSEELWLRWTAVGVVSGMMHTQTGGT